Protein AF-A0A662VZL7-F1 (afdb_monomer_lite)

pLDDT: mean 80.08, std 15.08, range [38.06, 95.75]

Foldseek 3Di:
DDPPPPPFDWDADPVNQWIWTDDPQKIKIFGPVQVVCVVVVVDVDTDIDIDGNDPPVVPPFPVQWDWAADPVVRDTFIWGDPDPFWTAGPPPRDIDGPVRRVVRVVCVVVVD

Sequence (112 aa):
MSEGRRYVYMRKTQSGNGVRIRDGEIVYIASIRSLEAFLQGEREFVAFAKMPYRQIPEEERDRDLVYTWCEKCQGLRFFRKISEDKWRCEMCGTERTATELIEKVRTILEGD

Radius of gyration: 17.92 Å; chains: 1; bounding box: 32×52×37 Å

Structure (mmCIF, N/CA/C/O backbone):
data_AF-A0A662VZL7-F1
#
_entry.id   AF-A0A662VZL7-F1
#
loop_
_atom_site.group_PDB
_atom_site.id
_atom_site.type_symbol
_atom_site.label_atom_id
_atom_site.label_alt_id
_atom_site.label_comp_id
_atom_site.label_asym_id
_atom_site.label_entity_id
_atom_site.label_seq_id
_atom_site.pdbx_PDB_ins_code
_atom_site.Cartn_x
_atom_site.Cartn_y
_atom_site.Cartn_z
_atom_site.occupancy
_atom_site.B_iso_or_equiv
_atom_site.auth_seq_id
_atom_site.auth_comp_id
_atom_site.auth_asym_id
_atom_site.auth_atom_id
_atom_site.pdbx_PDB_model_num
ATOM 1 N N . MET A 1 1 ? 22.435 -33.806 2.040 1.00 38.06 1 MET A N 1
ATOM 2 C CA . MET A 1 1 ? 20.963 -33.698 2.130 1.00 38.06 1 MET A CA 1
ATOM 3 C C . MET A 1 1 ? 20.523 -32.785 1.003 1.00 38.06 1 MET A C 1
ATOM 5 O O . MET A 1 1 ? 21.031 -31.678 0.926 1.00 38.06 1 MET A O 1
ATOM 9 N N . SER A 1 2 ? 19.722 -33.280 0.065 1.00 41.94 2 SER A N 1
ATOM 10 C CA . SER A 1 2 ? 19.326 -32.544 -1.140 1.00 41.94 2 SER A CA 1
ATOM 11 C C . SER A 1 2 ? 18.424 -31.362 -0.782 1.00 41.94 2 SER A C 1
ATOM 13 O O . SER A 1 2 ? 17.327 -31.573 -0.264 1.00 41.94 2 SER A O 1
ATOM 15 N N . GLU A 1 3 ? 18.877 -30.141 -1.071 1.00 47.31 3 GLU A N 1
ATOM 16 C CA . GLU A 1 3 ? 18.054 -28.931 -1.070 1.00 47.31 3 GLU A CA 1
ATOM 17 C C . GLU A 1 3 ? 16.922 -29.119 -2.085 1.00 47.31 3 GLU A C 1
ATOM 19 O O . GLU A 1 3 ? 17.094 -28.949 -3.294 1.00 47.31 3 GLU A O 1
ATOM 24 N N . GLY A 1 4 ? 15.760 -29.565 -1.608 1.00 47.59 4 GLY A N 1
ATOM 25 C CA . GLY A 1 4 ? 14.575 -29.673 -2.441 1.00 47.59 4 GLY A CA 1
ATOM 26 C C . GLY A 1 4 ? 14.255 -28.286 -2.978 1.00 47.59 4 GLY A C 1
ATOM 27 O O . GLY A 1 4 ? 13.876 -27.411 -2.201 1.00 47.59 4 GLY A O 1
ATOM 28 N N . ARG A 1 5 ? 14.429 -28.073 -4.289 1.00 45.78 5 ARG A N 1
ATOM 29 C CA . ARG A 1 5 ? 13.989 -26.851 -4.971 1.00 45.78 5 ARG A CA 1
ATOM 30 C C . ARG A 1 5 ? 12.518 -26.630 -4.623 1.00 45.78 5 ARG A C 1
ATOM 32 O O . ARG A 1 5 ? 11.637 -27.307 -5.152 1.00 45.78 5 ARG A O 1
ATOM 39 N N . ARG A 1 6 ? 12.255 -25.711 -3.693 1.00 57.12 6 ARG A N 1
ATOM 40 C CA . ARG A 1 6 ? 10.907 -25.268 -3.345 1.00 57.12 6 ARG A CA 1
ATOM 41 C C . ARG A 1 6 ? 10.439 -24.413 -4.511 1.00 57.12 6 ARG A C 1
ATOM 43 O O . ARG A 1 6 ? 10.747 -23.230 -4.595 1.00 57.12 6 ARG A O 1
ATOM 50 N N . TYR A 1 7 ? 9.762 -25.042 -5.462 1.00 59.28 7 TYR A N 1
ATOM 51 C CA . TYR A 1 7 ? 9.090 -24.312 -6.525 1.00 59.28 7 TYR A CA 1
ATOM 52 C C . TYR A 1 7 ? 8.057 -23.381 -5.883 1.00 59.28 7 TYR A C 1
ATOM 54 O O . TYR A 1 7 ? 7.153 -23.828 -5.175 1.00 59.28 7 TYR A O 1
ATOM 62 N N . VAL A 1 8 ? 8.217 -22.077 -6.101 1.00 62.31 8 VAL A N 1
ATOM 63 C C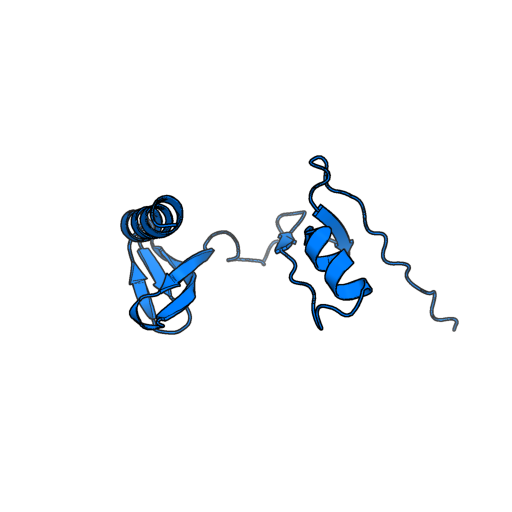A . VAL A 1 8 ? 7.250 -21.068 -5.667 1.00 62.31 8 VAL A CA 1
ATOM 64 C C . VAL A 1 8 ? 6.158 -21.000 -6.727 1.00 62.31 8 VAL A C 1
ATOM 66 O O . VAL A 1 8 ? 6.356 -20.472 -7.819 1.00 62.31 8 VAL A O 1
ATOM 69 N N . TYR A 1 9 ? 5.000 -21.582 -6.426 1.00 73.12 9 TYR A N 1
ATOM 70 C CA . TYR A 1 9 ? 3.876 -21.611 -7.358 1.00 73.12 9 TYR A CA 1
ATOM 71 C C . TYR A 1 9 ? 3.090 -20.295 -7.300 1.00 73.12 9 TYR A C 1
ATOM 73 O O . TYR A 1 9 ? 2.433 -19.990 -6.303 1.00 73.12 9 TYR A O 1
ATOM 81 N N . MET A 1 10 ? 3.118 -19.537 -8.398 1.00 86.50 10 MET A N 1
ATOM 82 C CA . MET A 1 10 ? 2.281 -18.350 -8.595 1.00 86.50 10 MET A CA 1
ATOM 83 C C . MET A 1 10 ? 0.927 -18.747 -9.202 1.00 86.50 10 MET A C 1
ATOM 85 O O . MET A 1 10 ? 0.846 -19.655 -10.030 1.00 86.50 10 MET A O 1
ATOM 89 N N . ARG A 1 11 ? -0.154 -18.055 -8.833 1.00 87.19 11 ARG A N 1
ATOM 90 C CA . ARG A 1 11 ? -1.486 -18.225 -9.442 1.00 87.19 11 ARG A CA 1
ATOM 91 C C . ARG A 1 11 ? -2.066 -16.881 -9.849 1.00 87.19 11 ARG A C 1
ATOM 93 O O . ARG A 1 11 ? -1.966 -15.938 -9.074 1.00 87.19 11 ARG A O 1
ATOM 100 N N . LYS A 1 12 ? -2.735 -16.788 -11.000 1.00 89.56 12 LYS A N 1
ATOM 101 C CA . LYS A 1 12 ? -3.466 -15.565 -11.378 1.00 89.56 12 LYS A CA 1
ATOM 102 C C . LYS A 1 12 ? -4.562 -15.239 -10.352 1.00 89.56 12 LYS A C 1
ATOM 104 O O . LYS A 1 12 ? -5.158 -16.139 -9.752 1.00 89.56 12 LYS A O 1
ATOM 109 N N . THR A 1 13 ? -4.808 -13.952 -10.130 1.00 85.88 13 THR A N 1
ATOM 110 C CA . THR A 1 13 ? -5.977 -13.474 -9.381 1.00 85.88 13 THR A CA 1
ATOM 111 C C . THR A 1 13 ? -7.257 -13.793 -10.154 1.00 85.88 13 THR A C 1
ATOM 113 O O . THR A 1 13 ? -7.217 -14.021 -11.361 1.00 85.88 13 THR A O 1
ATOM 116 N N . GLN A 1 14 ? -8.410 -13.783 -9.477 1.00 83.44 14 GLN A N 1
ATOM 117 C CA . GLN A 1 14 ? -9.705 -14.001 -10.142 1.00 83.44 14 GLN A CA 1
ATOM 118 C C . GLN A 1 14 ? -9.986 -12.957 -11.231 1.00 83.44 14 GLN A C 1
ATOM 120 O O . GLN A 1 14 ? -10.515 -13.301 -12.278 1.00 83.44 14 GLN A O 1
ATOM 125 N N . SER A 1 15 ? -9.572 -11.706 -11.011 1.00 83.69 15 SER A N 1
ATOM 126 C CA . SER A 1 15 ? -9.670 -10.634 -12.007 1.00 83.69 15 SER A CA 1
ATOM 127 C C . SER A 1 15 ? -8.710 -10.794 -13.189 1.00 83.69 15 SER A C 1
ATOM 129 O O . SER A 1 15 ? -8.815 -10.048 -14.153 1.00 83.69 15 SER A O 1
ATOM 131 N N . GLY A 1 16 ? -7.728 -11.697 -13.104 1.00 86.50 16 GLY A N 1
ATOM 132 C CA . GLY A 1 16 ? -6.697 -11.871 -14.123 1.00 86.50 16 GLY A CA 1
ATOM 133 C C . GLY A 1 16 ? 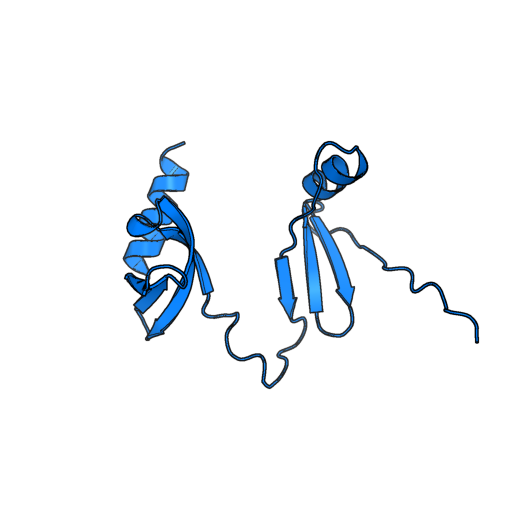-5.661 -10.746 -14.198 1.00 86.50 16 GLY A C 1
ATOM 134 O O . GLY A 1 16 ? -4.722 -10.876 -14.968 1.00 86.50 16 GLY A O 1
ATOM 135 N N . ASN A 1 17 ? -5.780 -9.683 -13.396 1.00 83.38 17 ASN A N 1
ATOM 136 C CA . ASN A 1 17 ? -4.896 -8.508 -13.460 1.00 83.38 17 ASN A CA 1
ATOM 137 C C . ASN A 1 17 ? -3.627 -8.626 -12.594 1.00 83.38 17 ASN A C 1
ATOM 139 O O . ASN A 1 17 ? -2.753 -7.760 -12.635 1.00 83.38 17 ASN A O 1
ATOM 143 N N . GLY A 1 18 ? -3.509 -9.690 -11.801 1.00 88.12 18 GLY A N 1
ATOM 144 C CA . GLY A 1 18 ? -2.360 -9.930 -10.937 1.00 88.12 18 GLY A CA 1
ATOM 145 C C . GLY A 1 18 ? -2.045 -11.411 -10.795 1.00 88.12 18 GLY A C 1
ATOM 146 O O . GLY A 1 18 ? -2.818 -12.278 -11.207 1.00 88.12 18 GLY A O 1
ATOM 147 N N . VAL A 1 19 ? -0.919 -11.706 -10.160 1.00 90.12 19 VAL A N 1
ATOM 148 C CA . VAL A 1 19 ? -0.615 -13.037 -9.634 1.00 90.12 19 VAL A CA 1
ATOM 149 C C . VAL A 1 19 ? -0.447 -12.968 -8.133 1.00 90.12 19 VAL A C 1
ATOM 151 O O . VAL A 1 19 ? -0.012 -11.956 -7.589 1.00 90.12 19 VAL A O 1
ATOM 154 N N . ARG A 1 20 ? -0.773 -14.072 -7.473 1.00 89.12 20 ARG A N 1
ATOM 155 C CA . ARG A 1 20 ? -0.545 -14.275 -6.057 1.00 89.12 20 ARG A CA 1
ATOM 156 C C . ARG A 1 20 ? 0.358 -15.467 -5.799 1.00 89.12 20 ARG A C 1
ATOM 158 O O . ARG A 1 20 ? 0.224 -16.504 -6.451 1.00 89.12 20 ARG A O 1
ATOM 165 N N . ILE A 1 21 ? 1.219 -15.319 -4.807 1.00 88.06 21 ILE A N 1
ATOM 166 C CA . ILE A 1 21 ? 1.999 -16.395 -4.202 1.00 88.06 21 ILE A CA 1
ATOM 167 C C . ILE A 1 21 ? 1.517 -16.541 -2.767 1.00 88.06 21 ILE A C 1
ATOM 169 O O . ILE A 1 21 ? 1.253 -15.542 -2.101 1.00 88.06 21 ILE A O 1
ATOM 173 N N . ARG A 1 22 ? 1.402 -17.781 -2.294 1.00 83.25 22 ARG A N 1
ATOM 174 C CA . ARG A 1 22 ? 1.213 -18.056 -0.873 1.00 83.25 22 ARG A CA 1
ATOM 175 C C . ARG A 1 22 ? 2.485 -18.674 -0.323 1.00 83.25 22 ARG A C 1
ATOM 177 O O . ARG A 1 22 ? 2.933 -19.684 -0.861 1.00 83.25 22 ARG A O 1
ATOM 184 N N . ASP A 1 23 ? 2.991 -18.100 0.757 1.00 79.00 23 ASP A N 1
ATOM 185 C CA . ASP A 1 23 ? 4.040 -18.705 1.565 1.00 79.00 23 ASP A CA 1
ATOM 186 C C . ASP A 1 23 ? 3.587 -18.740 3.026 1.00 79.00 23 ASP A C 1
ATOM 188 O O . ASP A 1 23 ? 3.367 -17.703 3.653 1.00 79.00 23 ASP A O 1
ATOM 192 N N . GLY A 1 24 ? 3.325 -19.948 3.528 1.00 82.00 24 GLY A N 1
ATOM 193 C CA . GLY A 1 24 ? 2.692 -20.150 4.831 1.00 82.00 24 GLY A CA 1
ATOM 194 C C . GLY A 1 24 ? 1.363 -19.395 4.965 1.00 82.00 24 GLY A C 1
ATOM 195 O O . GLY A 1 24 ? 0.400 -19.661 4.235 1.00 82.00 24 GLY A O 1
ATOM 196 N N . GLU A 1 25 ? 1.320 -18.457 5.913 1.00 81.00 25 GLU A N 1
ATOM 197 C CA . GLU A 1 25 ? 0.146 -17.640 6.245 1.00 81.00 25 GLU A CA 1
ATOM 198 C C . GLU A 1 25 ? 0.109 -16.287 5.522 1.00 81.00 25 GLU A C 1
ATOM 200 O O . GLU A 1 25 ? -0.782 -15.490 5.792 1.00 81.00 25 GLU A O 1
ATOM 205 N N . ILE A 1 26 ? 1.014 -16.023 4.574 1.00 78.19 26 ILE A N 1
ATOM 206 C CA . ILE A 1 26 ? 1.109 -14.735 3.876 1.00 78.19 26 ILE A CA 1
ATOM 207 C C . ILE A 1 26 ? 0.813 -14.918 2.383 1.00 78.19 26 ILE A C 1
ATOM 209 O O . ILE A 1 26 ? 1.294 -15.844 1.726 1.00 78.19 26 ILE A O 1
ATOM 213 N N . VAL A 1 27 ? -0.004 -14.021 1.835 1.00 83.50 27 VAL A N 1
ATOM 214 C CA . VAL A 1 27 ? -0.275 -13.885 0.403 1.00 83.50 27 VAL A CA 1
ATOM 215 C C . VAL A 1 27 ? 0.447 -12.652 -0.119 1.00 83.50 27 VAL A C 1
ATOM 217 O O . VAL A 1 27 ? 0.220 -11.544 0.351 1.00 83.50 27 VAL A O 1
ATOM 220 N N . TYR A 1 28 ? 1.268 -12.834 -1.143 1.00 84.56 28 TYR A N 1
ATOM 221 C CA . TYR A 1 28 ? 1.886 -11.745 -1.893 1.00 84.56 28 TYR A CA 1
ATOM 222 C C . TYR A 1 28 ? 1.149 -11.582 -3.214 1.00 84.56 28 TYR A C 1
ATOM 224 O O . TYR A 1 28 ? 0.884 -12.588 -3.870 1.00 84.56 28 TYR A O 1
ATOM 232 N N . ILE A 1 29 ? 0.826 -10.354 -3.621 1.00 88.06 29 ILE A N 1
ATOM 233 C CA . ILE A 1 29 ? 0.139 -10.053 -4.883 1.00 88.06 29 ILE A CA 1
ATOM 234 C C . ILE A 1 29 ? 0.961 -9.050 -5.692 1.00 88.06 29 ILE A C 1
ATOM 236 O O . ILE A 1 29 ? 1.262 -7.972 -5.195 1.00 88.06 29 ILE A O 1
ATOM 240 N N . ALA A 1 30 ? 1.270 -9.368 -6.947 1.00 88.50 30 ALA A N 1
ATOM 241 C CA . ALA A 1 30 ? 1.881 -8.437 -7.899 1.00 88.50 30 ALA A CA 1
ATOM 242 C C . ALA A 1 30 ? 1.036 -8.292 -9.165 1.00 88.50 30 ALA A C 1
ATOM 244 O O . ALA A 1 30 ? 0.331 -9.217 -9.573 1.00 88.50 30 ALA A O 1
ATOM 245 N N . SER A 1 31 ? 1.143 -7.129 -9.810 1.00 90.00 31 SER A N 1
ATOM 246 C CA . SER A 1 31 ? 0.602 -6.900 -11.152 1.00 90.00 31 SER A CA 1
ATOM 247 C C . SER A 1 31 ? 1.307 -7.800 -12.164 1.00 90.00 31 SER A C 1
ATOM 249 O O . SER A 1 31 ? 2.537 -7.876 -12.168 1.00 90.00 31 SER A O 1
ATOM 251 N N . ILE A 1 32 ? 0.535 -8.430 -13.056 1.00 89.94 32 ILE A N 1
ATOM 252 C CA . ILE A 1 32 ? 1.098 -9.225 -14.159 1.00 89.94 32 ILE A CA 1
ATOM 253 C C . ILE A 1 32 ? 2.022 -8.361 -15.013 1.00 89.94 32 ILE A C 1
ATOM 255 O O . ILE A 1 32 ? 3.151 -8.760 -15.258 1.00 89.94 32 ILE A O 1
ATOM 259 N N . ARG A 1 33 ? 1.598 -7.137 -15.354 1.00 90.19 33 ARG A N 1
ATOM 260 C CA . ARG A 1 33 ? 2.405 -6.223 -16.175 1.00 90.19 33 ARG A CA 1
ATOM 261 C C . ARG A 1 33 ? 3.742 -5.885 -15.526 1.00 90.19 33 ARG A C 1
ATOM 263 O O . ARG A 1 33 ? 4.750 -5.785 -16.208 1.00 90.19 33 ARG A O 1
ATOM 270 N N . SER A 1 34 ? 3.764 -5.712 -14.201 1.00 86.06 34 SER A N 1
ATOM 271 C CA . SER A 1 34 ? 5.023 -5.422 -13.505 1.00 86.06 34 SER A CA 1
ATOM 272 C C . SER A 1 34 ? 5.959 -6.627 -13.495 1.00 86.06 34 SER A C 1
ATOM 274 O O . SER A 1 34 ? 7.170 -6.434 -13.523 1.00 86.06 34 SER A O 1
ATOM 276 N N . LEU A 1 35 ? 5.416 -7.845 -13.428 1.00 90.19 35 LEU A N 1
ATOM 277 C CA . LEU A 1 35 ? 6.201 -9.075 -13.536 1.00 90.19 35 LEU A CA 1
ATOM 278 C C . LEU A 1 35 ? 6.713 -9.298 -14.952 1.00 90.19 35 LEU A C 1
ATOM 280 O O . LEU A 1 35 ? 7.868 -9.662 -15.116 1.00 90.19 35 LEU A O 1
ATOM 284 N N . GLU A 1 36 ? 5.878 -9.064 -15.961 1.00 90.88 36 GLU A N 1
ATOM 285 C CA . GLU A 1 36 ? 6.261 -9.169 -17.369 1.00 90.88 36 GLU A CA 1
ATOM 286 C C . GLU A 1 36 ? 7.402 -8.205 -17.696 1.00 90.88 36 GLU A C 1
ATOM 288 O O . GLU A 1 36 ? 8.443 -8.655 -18.165 1.00 90.88 36 GLU A O 1
ATOM 293 N N . ALA A 1 37 ? 7.263 -6.924 -17.337 1.00 89.88 37 ALA A N 1
ATOM 294 C CA . ALA A 1 37 ? 8.309 -5.920 -17.529 1.00 89.88 37 ALA A CA 1
ATOM 295 C C . ALA A 1 37 ? 9.621 -6.301 -16.817 1.00 89.88 37 ALA A C 1
ATOM 297 O O . ALA A 1 37 ? 10.706 -6.143 -17.369 1.00 89.88 37 ALA A O 1
ATOM 298 N N . PHE A 1 38 ? 9.540 -6.854 -15.601 1.00 92.31 38 PHE A N 1
ATOM 299 C CA . PHE A 1 38 ? 10.719 -7.354 -14.888 1.00 92.31 38 PHE A CA 1
ATOM 300 C C . PHE A 1 38 ? 11.378 -8.538 -15.611 1.00 92.31 38 PHE A C 1
ATOM 302 O O . PHE A 1 38 ? 12.589 -8.548 -15.806 1.00 92.31 38 PHE A O 1
ATOM 309 N N . LEU A 1 39 ? 10.593 -9.522 -16.058 1.00 91.69 39 LEU A N 1
ATOM 310 C CA . LEU A 1 39 ? 11.103 -10.689 -16.788 1.00 91.69 39 LEU A CA 1
ATOM 311 C C . LEU A 1 39 ? 11.696 -10.321 -18.155 1.00 91.69 39 LEU A C 1
ATOM 313 O O . LEU A 1 39 ? 12.583 -11.016 -18.642 1.00 91.69 39 LEU A O 1
ATOM 317 N N . GLN A 1 40 ? 11.220 -9.234 -18.758 1.00 95.75 40 GLN A N 1
ATOM 318 C CA . GLN A 1 40 ? 11.749 -8.660 -19.996 1.00 95.75 40 GLN A CA 1
ATOM 319 C C . GLN A 1 40 ? 12.983 -7.771 -19.764 1.00 95.75 40 GLN A C 1
ATOM 321 O O . GLN A 1 40 ? 13.598 -7.327 -20.730 1.00 95.75 40 GLN A O 1
ATOM 326 N N . GLY A 1 41 ? 13.374 -7.530 -18.507 1.00 93.50 41 GLY A N 1
ATOM 327 C CA . GLY A 1 41 ? 14.525 -6.697 -18.149 1.00 93.50 41 GLY A CA 1
ATOM 328 C C . GLY A 1 41 ? 14.255 -5.190 -18.186 1.00 93.50 41 GLY A C 1
ATOM 329 O O . GLY A 1 41 ? 15.180 -4.402 -18.026 1.00 93.50 41 GLY A O 1
ATOM 330 N N . GLU A 1 42 ? 13.003 -4.767 -18.365 1.00 94.81 42 GLU A N 1
ATOM 331 C CA . GLU A 1 42 ? 12.602 -3.352 -18.376 1.00 94.81 42 GLU A CA 1
ATOM 332 C C . GLU A 1 42 ? 12.543 -2.747 -16.965 1.00 94.81 42 GLU A C 1
ATOM 334 O O . GLU A 1 42 ? 12.491 -1.528 -16.793 1.00 94.81 42 GLU A O 1
ATOM 339 N N . ARG A 1 43 ? 12.512 -3.601 -15.936 1.00 89.06 43 ARG A N 1
ATOM 340 C CA . ARG A 1 43 ? 12.555 -3.209 -14.526 1.00 89.06 43 ARG A CA 1
ATOM 341 C C . ARG A 1 43 ? 13.524 -4.093 -13.766 1.00 89.06 43 ARG A C 1
ATOM 343 O O . ARG A 1 43 ? 13.552 -5.299 -13.967 1.00 89.06 43 ARG A O 1
ATOM 350 N N . GLU A 1 44 ? 14.230 -3.495 -12.816 1.00 91.62 44 GLU A N 1
ATOM 351 C CA . GLU A 1 44 ? 15.142 -4.210 -11.914 1.00 91.62 44 GLU A CA 1
ATOM 352 C C . GLU A 1 44 ? 14.431 -4.830 -10.701 1.00 91.62 44 GLU A C 1
ATOM 354 O O . GLU A 1 44 ? 15.027 -5.605 -9.958 1.00 91.62 44 GLU A O 1
ATOM 359 N N . PHE A 1 45 ? 13.159 -4.494 -10.469 1.00 84.38 45 PHE A N 1
ATOM 360 C CA . PHE A 1 45 ? 12.397 -4.982 -9.321 1.00 84.38 45 PHE A CA 1
ATOM 361 C C . PHE A 1 45 ? 10.894 -5.089 -9.605 1.00 84.38 45 PHE A C 1
ATOM 363 O O . PHE A 1 45 ? 10.345 -4.438 -10.498 1.00 84.38 45 PHE A O 1
ATOM 370 N N . VAL A 1 46 ? 10.210 -5.895 -8.788 1.00 86.19 46 VAL A N 1
ATOM 371 C CA . VAL A 1 46 ? 8.749 -6.057 -8.779 1.00 86.19 46 VAL A CA 1
ATOM 372 C C . VAL A 1 46 ? 8.209 -5.604 -7.425 1.00 86.19 46 VAL A C 1
ATOM 374 O O . VAL A 1 46 ? 8.719 -6.008 -6.383 1.00 86.19 46 VAL A O 1
ATOM 377 N N . ALA A 1 47 ? 7.162 -4.778 -7.434 1.00 80.19 47 ALA A N 1
ATOM 378 C CA . ALA A 1 47 ? 6.436 -4.409 -6.222 1.00 80.19 47 ALA A CA 1
ATOM 379 C C . ALA A 1 47 ? 5.315 -5.419 -5.931 1.00 80.19 47 ALA A C 1
ATOM 381 O O . ALA A 1 47 ? 4.588 -5.830 -6.840 1.00 80.19 47 ALA A O 1
ATOM 382 N N . PHE A 1 48 ? 5.143 -5.776 -4.657 1.00 84.81 48 PHE A N 1
ATOM 383 C CA . PHE A 1 48 ? 4.109 -6.703 -4.200 1.00 84.81 48 PHE A CA 1
ATOM 384 C C . PHE A 1 48 ? 3.286 -6.078 -3.071 1.00 84.81 48 PHE A C 1
ATOM 386 O O . PHE A 1 48 ? 3.834 -5.421 -2.189 1.00 84.81 48 PHE A O 1
ATOM 393 N N . ALA A 1 49 ? 1.984 -6.348 -3.051 1.00 79.44 49 ALA A N 1
ATOM 394 C CA . ALA A 1 49 ? 1.157 -6.189 -1.863 1.00 79.44 49 ALA A CA 1
ATOM 395 C C . ALA A 1 49 ? 1.287 -7.445 -0.990 1.00 79.44 49 ALA A C 1
ATOM 397 O O . ALA A 1 49 ? 1.032 -8.554 -1.465 1.00 79.44 49 ALA A O 1
ATOM 398 N N . LYS A 1 50 ? 1.677 -7.275 0.275 1.00 81.94 50 LYS A N 1
ATOM 399 C CA . LYS A 1 50 ? 1.719 -8.335 1.292 1.00 81.94 50 LYS A CA 1
ATOM 400 C C . LYS A 1 50 ? 0.386 -8.341 2.042 1.00 81.94 50 LYS A C 1
ATOM 402 O O . LYS A 1 50 ? -0.051 -7.300 2.517 1.00 81.94 50 LYS A O 1
ATOM 407 N N . MET A 1 51 ? -0.261 -9.498 2.136 1.00 73.19 5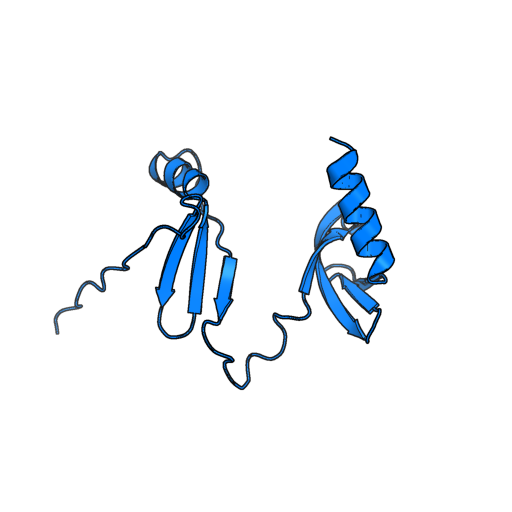1 MET A N 1
ATOM 408 C CA . MET A 1 51 ? -1.544 -9.671 2.817 1.00 73.19 51 MET A CA 1
ATOM 409 C C . MET A 1 51 ? -1.501 -10.916 3.710 1.00 73.19 51 MET A C 1
ATOM 411 O O . MET A 1 51 ? -1.317 -12.017 3.187 1.00 73.19 51 MET A O 1
ATOM 415 N N . PRO A 1 52 ? -1.705 -10.803 5.029 1.00 70.56 52 PRO A N 1
ATOM 416 C CA . PRO A 1 52 ? -1.851 -11.977 5.880 1.00 70.56 52 PRO A CA 1
ATOM 417 C C . PRO A 1 52 ? -3.143 -12.731 5.516 1.00 70.56 52 PRO A C 1
ATOM 419 O O . PRO A 1 52 ? -4.226 -12.155 5.408 1.00 70.56 52 PRO A O 1
ATOM 422 N N . TYR A 1 53 ? -3.027 -14.035 5.258 1.00 62.12 53 TYR A N 1
ATOM 423 C CA . TYR A 1 53 ? -4.135 -14.913 4.867 1.00 62.12 53 TYR A CA 1
ATOM 424 C C . TYR A 1 53 ? -5.044 -15.271 6.046 1.00 62.12 53 TYR A C 1
ATOM 426 O O . TYR A 1 53 ? -6.237 -15.514 5.865 1.00 62.12 53 TYR A O 1
ATOM 434 N N . ARG A 1 54 ? -4.470 -15.326 7.248 1.00 60.28 54 ARG A N 1
ATOM 435 C CA . ARG A 1 54 ? -5.165 -15.498 8.525 1.00 60.28 54 ARG A CA 1
ATOM 436 C C . ARG A 1 54 ? -4.821 -14.313 9.415 1.00 60.28 54 ARG A C 1
ATOM 438 O O . ARG A 1 54 ? -3.800 -13.672 9.200 1.00 60.28 54 ARG A O 1
ATOM 445 N N . GLN A 1 55 ? -5.672 -14.014 10.396 1.00 51.09 55 GLN A N 1
ATOM 446 C CA . GLN A 1 55 ? -5.253 -13.137 11.488 1.00 51.09 55 GLN A CA 1
ATOM 447 C C . GLN A 1 55 ? -4.098 -13.842 12.186 1.00 51.09 55 GLN A C 1
ATOM 449 O O . GLN A 1 55 ? -4.338 -14.819 12.887 1.00 51.09 55 GLN A O 1
ATOM 454 N N . ILE A 1 56 ? -2.873 -13.401 11.919 1.00 52.16 56 ILE A N 1
ATOM 455 C CA . ILE A 1 56 ? -1.701 -13.828 12.665 1.00 52.16 56 ILE A CA 1
ATOM 456 C C . ILE A 1 56 ? -1.849 -13.133 14.023 1.00 52.16 56 ILE A C 1
ATOM 458 O O . ILE A 1 56 ? -1.790 -11.898 14.075 1.00 52.16 56 ILE A O 1
ATOM 462 N N . PRO A 1 57 ? -2.155 -13.869 15.107 1.00 43.81 57 PRO A N 1
ATOM 463 C CA . PRO A 1 57 ? -2.176 -13.274 16.434 1.00 43.81 57 PRO A CA 1
ATOM 464 C C . PRO A 1 57 ? -0.768 -12.724 16.681 1.00 43.81 57 PRO A C 1
ATOM 466 O O . PRO A 1 57 ? 0.194 -13.437 16.421 1.00 43.81 57 PRO A O 1
ATOM 469 N N . GLU A 1 58 ? -0.666 -11.466 17.118 1.00 51.50 58 GLU A N 1
ATOM 470 C CA . GLU A 1 58 ? 0.578 -10.680 17.278 1.00 51.50 58 GLU A CA 1
ATOM 471 C C . GLU A 1 58 ? 1.092 -9.908 16.039 1.00 51.50 58 GLU A C 1
ATOM 473 O O . GLU A 1 58 ? 1.957 -9.048 16.201 1.00 51.50 58 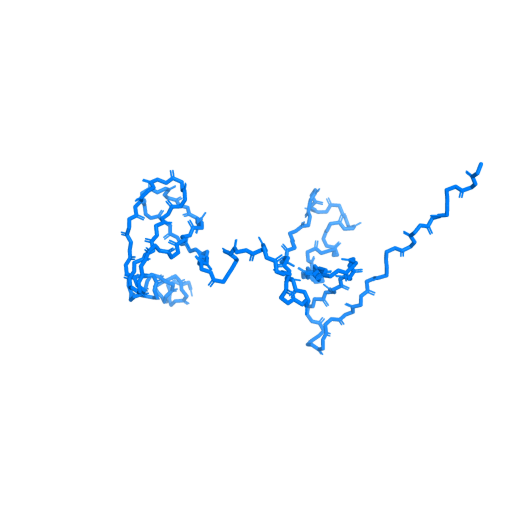GLU A O 1
ATOM 478 N N . GLU A 1 59 ? 0.505 -10.050 14.838 1.00 46.06 59 GLU A N 1
ATOM 479 C CA . GLU A 1 59 ? 0.667 -9.051 13.751 1.00 46.06 59 GLU A CA 1
ATOM 480 C C . GLU A 1 59 ? -0.322 -7.892 13.995 1.00 46.06 59 GLU A C 1
ATOM 482 O O . GLU A 1 59 ? -1.247 -7.611 13.227 1.00 46.06 59 GLU A O 1
ATOM 487 N N . GLU A 1 60 ? -0.176 -7.211 15.133 1.00 48.59 60 GLU A N 1
ATOM 488 C CA . GLU A 1 60 ? -0.811 -5.909 15.286 1.00 48.59 60 GLU A CA 1
ATOM 489 C C . GLU A 1 60 ? -0.212 -4.959 14.231 1.00 48.59 60 GLU A C 1
ATOM 491 O O . GLU A 1 60 ? 1.004 -4.764 14.182 1.00 48.59 60 GLU A O 1
ATOM 496 N N . ARG A 1 61 ? -1.092 -4.281 13.475 1.00 50.69 61 ARG A N 1
ATOM 497 C CA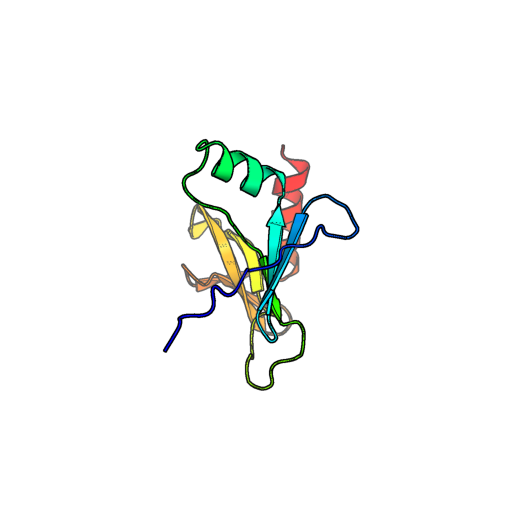 . ARG A 1 61 ? -0.897 -2.956 12.836 1.00 50.69 61 ARG A CA 1
ATOM 498 C C . ARG A 1 61 ? -0.794 -2.834 11.300 1.00 50.69 61 ARG A C 1
ATOM 500 O O . ARG A 1 61 ? -0.405 -1.758 10.849 1.00 50.69 61 ARG A O 1
ATOM 507 N N . ASP A 1 62 ? -1.207 -3.805 10.485 1.00 49.78 62 ASP A N 1
ATOM 508 C CA . ASP A 1 62 ? -1.307 -3.562 9.021 1.00 49.78 62 ASP A CA 1
ATOM 509 C C . ASP A 1 62 ? -2.677 -3.014 8.563 1.00 49.78 62 ASP A C 1
ATOM 511 O O . ASP A 1 62 ? -2.795 -2.486 7.460 1.00 49.78 62 ASP A O 1
ATOM 515 N N . ARG A 1 63 ? -3.726 -3.072 9.402 1.00 54.78 63 ARG A N 1
ATOM 516 C CA . ARG A 1 63 ? -5.059 -2.512 9.060 1.00 54.78 63 ARG A CA 1
ATOM 517 C C . ARG A 1 63 ? -5.183 -1.004 9.272 1.00 54.78 63 ARG A C 1
ATOM 519 O O . ARG A 1 63 ? -6.138 -0.398 8.800 1.00 54.78 63 ARG A O 1
ATOM 526 N N . ASP A 1 64 ? -4.201 -0.414 9.936 1.00 76.62 64 ASP A N 1
ATOM 527 C CA . ASP A 1 64 ? -4.168 0.991 10.324 1.00 76.62 64 ASP A CA 1
ATOM 528 C C . ASP A 1 64 ? -3.148 1.767 9.482 1.00 76.62 64 ASP A C 1
ATOM 530 O O . ASP A 1 64 ? -2.483 2.661 9.991 1.00 76.62 64 ASP A O 1
ATOM 534 N N . LEU A 1 65 ? -2.982 1.419 8.199 1.00 80.31 65 LEU A N 1
ATOM 535 C CA . LEU A 1 65 ? -2.040 2.069 7.282 1.00 80.31 65 LEU A CA 1
ATOM 536 C C . LEU A 1 65 ? -2.732 2.536 5.994 1.00 80.31 65 LEU A C 1
ATOM 538 O O . LEU A 1 65 ? -3.405 1.766 5.315 1.00 80.31 65 LEU A O 1
ATOM 542 N N . VAL A 1 66 ? -2.521 3.802 5.632 1.00 82.38 66 VAL A N 1
ATOM 543 C CA . VAL A 1 66 ? -2.959 4.414 4.369 1.00 82.38 66 VAL A CA 1
ATOM 544 C C . VAL A 1 66 ? -1.731 4.896 3.608 1.00 82.38 66 VAL A C 1
ATOM 546 O O . VAL A 1 66 ? -0.899 5.607 4.162 1.00 82.38 66 VAL A O 1
ATOM 549 N N . TYR A 1 67 ? -1.605 4.536 2.331 1.00 84.75 67 TYR A N 1
ATOM 550 C CA . TYR A 1 67 ? -0.537 5.036 1.464 1.00 84.75 67 TYR A CA 1
ATOM 551 C C . TYR A 1 67 ? -1.066 6.171 0.583 1.00 84.75 67 TYR A C 1
ATOM 553 O O . TYR A 1 67 ? -1.916 5.940 -0.273 1.00 84.75 67 TYR A O 1
ATOM 561 N N . THR A 1 68 ? -0.602 7.401 0.812 1.00 86.81 68 THR A N 1
ATOM 562 C CA . THR A 1 68 ? -1.049 8.588 0.060 1.00 86.81 68 THR A CA 1
ATOM 563 C C . THR A 1 68 ? 0.005 9.702 0.050 1.00 86.81 68 THR A C 1
ATOM 565 O O . THR A 1 68 ? 1.060 9.584 0.674 1.00 86.81 68 THR A O 1
ATOM 568 N N . TRP A 1 69 ? -0.244 10.784 -0.689 1.00 86.56 69 TRP A N 1
ATOM 569 C CA . TRP A 1 69 ? 0.671 11.918 -0.813 1.00 86.56 69 TRP A CA 1
ATOM 570 C C . TRP A 1 69 ? 0.807 12.690 0.500 1.00 86.56 69 TRP A C 1
ATOM 572 O O . TRP A 1 69 ? -0.171 13.163 1.076 1.00 86.56 69 TRP A O 1
ATOM 582 N N . CYS A 1 70 ? 2.044 12.887 0.944 1.00 90.56 70 CYS A N 1
ATOM 583 C CA . CYS A 1 70 ? 2.370 13.779 2.042 1.00 90.56 70 CYS A CA 1
ATOM 584 C C . CYS A 1 70 ? 2.990 15.068 1.497 1.00 90.56 70 CYS A C 1
ATOM 586 O O . CYS A 1 70 ? 4.068 15.046 0.908 1.00 90.56 70 CYS A O 1
ATOM 588 N N . GLU A 1 71 ? 2.347 16.205 1.762 1.00 88.50 71 GLU A N 1
ATOM 589 C CA . GLU A 1 71 ? 2.793 17.525 1.289 1.00 88.50 71 GLU A CA 1
ATOM 590 C C . GLU A 1 71 ? 4.142 17.932 1.880 1.00 88.50 71 GLU A C 1
ATOM 592 O O . GLU A 1 71 ? 5.014 18.405 1.159 1.00 88.50 71 GLU A O 1
ATOM 597 N N . LYS A 1 72 ? 4.355 17.665 3.174 1.00 91.94 72 LYS A N 1
ATOM 598 C CA . LYS A 1 72 ? 5.625 17.956 3.854 1.00 91.94 72 LYS A CA 1
ATOM 599 C C . LYS A 1 72 ? 6.777 17.088 3.336 1.00 91.94 72 LYS A C 1
ATOM 601 O O . LYS A 1 72 ? 7.920 17.524 3.349 1.00 91.94 72 LYS A O 1
ATOM 606 N N . CYS A 1 73 ? 6.482 15.865 2.892 1.00 91.06 73 CYS A N 1
ATOM 607 C CA . CYS A 1 73 ? 7.479 14.968 2.303 1.00 91.06 73 CYS A CA 1
ATOM 608 C C . CYS A 1 73 ? 7.625 15.134 0.787 1.00 91.06 73 CYS A C 1
ATOM 610 O O . CYS A 1 73 ? 8.497 14.481 0.219 1.00 91.06 73 CYS A O 1
ATOM 612 N N . GLN A 1 74 ? 6.733 15.903 0.151 1.00 91.19 74 GLN A N 1
ATOM 613 C CA . GLN A 1 74 ? 6.582 16.012 -1.302 1.00 91.19 74 GLN A CA 1
ATOM 614 C C . GLN A 1 74 ? 6.622 14.642 -2.007 1.00 91.19 74 GLN A C 1
ATOM 616 O O . GLN A 1 74 ? 7.350 14.440 -2.975 1.00 91.19 74 GLN A O 1
ATOM 621 N N . GLY A 1 75 ? 5.876 13.666 -1.476 1.00 87.75 75 GLY A N 1
ATOM 622 C CA . GLY A 1 75 ? 5.906 12.294 -1.980 1.00 87.75 75 GLY A CA 1
ATOM 623 C C . GLY A 1 75 ? 4.863 11.378 -1.347 1.00 87.75 75 GLY A C 1
ATOM 624 O O . GLY A 1 75 ? 4.304 11.688 -0.294 1.00 87.75 75 GLY A O 1
ATOM 625 N N . LEU A 1 76 ? 4.636 10.215 -1.963 1.00 85.88 76 LEU A N 1
ATOM 626 C CA . LEU A 1 76 ? 3.771 9.166 -1.416 1.00 85.88 76 LEU A CA 1
ATOM 627 C C . LEU A 1 76 ? 4.396 8.534 -0.162 1.00 85.88 76 LEU A C 1
ATOM 629 O O . LEU A 1 76 ? 5.562 8.124 -0.171 1.00 85.88 76 LEU A O 1
ATOM 633 N N . ARG A 1 77 ? 3.635 8.467 0.929 1.00 92.00 77 ARG A N 1
ATOM 634 C CA . ARG A 1 77 ? 4.074 7.979 2.242 1.00 92.00 77 ARG A CA 1
ATOM 635 C C . ARG A 1 77 ? 2.989 7.148 2.909 1.00 92.00 77 ARG A C 1
ATOM 637 O O . ARG A 1 77 ? 1.805 7.291 2.614 1.00 92.00 77 ARG A O 1
ATOM 644 N N . PHE A 1 78 ? 3.419 6.306 3.840 1.00 88.69 78 PHE A N 1
ATOM 645 C CA . PHE A 1 78 ? 2.522 5.600 4.740 1.00 88.69 78 PHE A CA 1
ATOM 646 C C . PHE A 1 78 ? 2.079 6.526 5.872 1.00 88.69 78 PHE A C 1
ATOM 648 O O . PHE A 1 78 ? 2.890 7.215 6.494 1.00 88.69 78 PHE A O 1
ATOM 655 N N . PHE A 1 79 ? 0.779 6.532 6.119 1.00 90.00 79 PHE A N 1
ATOM 656 C CA . PHE A 1 79 ? 0.119 7.179 7.233 1.00 90.00 79 PHE A CA 1
ATOM 657 C C . PHE A 1 79 ? -0.458 6.100 8.135 1.00 90.00 79 PHE A C 1
ATOM 659 O O . PHE A 1 79 ? -1.264 5.293 7.682 1.00 90.00 79 PHE A O 1
ATOM 666 N N . ARG A 1 80 ? -0.060 6.096 9.406 1.00 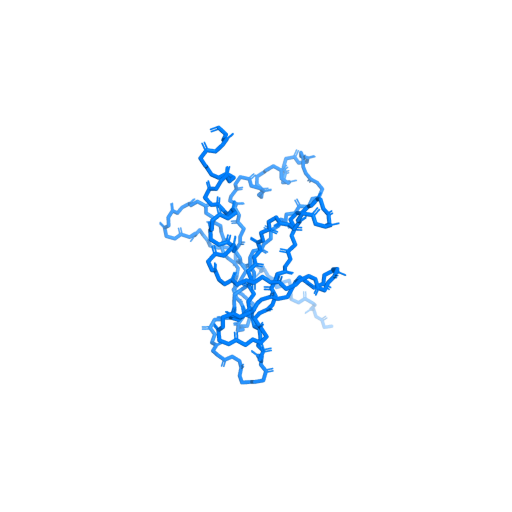90.50 80 ARG A N 1
ATOM 667 C CA . ARG A 1 80 ? -0.522 5.138 10.406 1.00 90.50 80 ARG A CA 1
ATOM 668 C C . ARG A 1 80 ? -1.634 5.726 11.258 1.00 90.50 80 ARG A C 1
ATOM 670 O O . ARG A 1 80 ? -1.473 6.835 11.766 1.00 90.50 80 ARG A O 1
ATOM 677 N N . LYS A 1 81 ? -2.734 5.003 11.450 1.00 89.56 81 LYS A N 1
ATOM 678 C CA . LYS A 1 81 ? -3.803 5.405 12.363 1.00 89.56 81 LYS A CA 1
ATOM 679 C C . LYS A 1 81 ? -3.244 5.475 13.784 1.00 89.56 81 LYS A C 1
ATOM 681 O O . LYS A 1 81 ? -2.603 4.541 14.258 1.00 89.56 81 LYS A O 1
ATOM 686 N N . ILE A 1 82 ? -3.450 6.607 14.442 1.00 90.56 82 ILE A N 1
ATOM 687 C CA . ILE A 1 82 ? -3.005 6.871 15.820 1.00 90.56 82 ILE A CA 1
ATOM 688 C C . ILE A 1 82 ? -4.181 7.154 16.762 1.00 90.56 82 ILE A C 1
ATOM 690 O O . ILE A 1 82 ? -4.025 7.068 17.975 1.00 90.56 82 ILE A O 1
ATOM 694 N N . SER A 1 83 ? -5.357 7.478 16.219 1.00 86.56 83 SER A N 1
ATOM 695 C CA . SER A 1 83 ? -6.630 7.520 16.941 1.00 86.56 83 SER A CA 1
ATOM 696 C C . SER A 1 83 ? -7.791 7.331 15.961 1.00 86.56 83 SER A C 1
ATOM 698 O O . SER A 1 83 ? -7.569 7.169 14.762 1.00 86.56 83 SER A O 1
ATOM 700 N N . GLU A 1 84 ? -9.031 7.336 16.453 1.00 83.12 84 GLU A N 1
ATOM 701 C CA . GLU A 1 84 ? -10.238 7.081 15.656 1.00 83.12 84 GLU A CA 1
ATOM 702 C C . GLU A 1 84 ? -10.301 7.879 14.340 1.00 83.12 84 GLU A C 1
ATOM 704 O O . GLU A 1 84 ? -10.583 7.282 13.300 1.00 83.12 84 GLU A O 1
ATOM 709 N N . ASP A 1 85 ? -9.924 9.162 14.374 1.00 87.38 85 ASP A N 1
ATOM 710 C CA . ASP A 1 85 ? -9.892 10.072 13.218 1.00 87.38 85 ASP A CA 1
ATOM 711 C C . ASP A 1 85 ? -8.531 10.773 13.043 1.00 87.38 85 ASP A C 1
ATOM 713 O O . ASP A 1 85 ? -8.437 11.895 12.555 1.00 87.38 85 ASP A O 1
ATOM 717 N N . LYS A 1 86 ? -7.431 10.144 13.470 1.00 91.88 86 LYS A N 1
ATOM 718 C CA . LYS A 1 86 ? -6.092 10.686 13.204 1.00 91.88 86 LYS A CA 1
ATOM 719 C C . LYS A 1 86 ? -5.152 9.656 12.630 1.00 91.88 86 LYS A C 1
ATOM 721 O O . LYS A 1 86 ? -5.051 8.524 13.102 1.00 91.88 86 LYS A O 1
ATOM 726 N N . TRP A 1 87 ? -4.375 10.131 11.673 1.00 94.00 87 TRP A N 1
ATOM 727 C CA . TRP A 1 87 ? -3.404 9.387 10.903 1.00 94.00 87 TRP A CA 1
ATOM 728 C C . TRP A 1 87 ? -2.091 10.153 10.872 1.00 94.00 87 TRP A C 1
ATOM 730 O O . TRP A 1 87 ? -2.082 11.356 10.638 1.00 94.00 87 TRP A O 1
ATOM 740 N N . ARG A 1 88 ? -0.968 9.476 11.090 1.00 93.75 88 ARG A N 1
ATOM 741 C CA . ARG A 1 88 ? 0.360 10.085 11.171 1.00 93.75 88 ARG A CA 1
ATOM 742 C C . ARG A 1 88 ? 1.264 9.566 10.067 1.00 93.75 88 ARG A C 1
ATOM 744 O O . ARG A 1 88 ? 1.480 8.363 9.974 1.00 93.75 88 ARG A O 1
ATOM 751 N N . CYS A 1 89 ? 1.841 10.468 9.278 1.00 93.81 89 CYS A N 1
ATOM 752 C CA . CYS A 1 89 ? 2.887 10.132 8.316 1.00 93.81 89 CYS A CA 1
ATOM 753 C C . CYS A 1 89 ? 4.088 9.513 9.040 1.00 93.81 89 CYS A C 1
ATOM 755 O O . CYS A 1 89 ? 4.660 10.141 9.934 1.00 93.81 89 CYS A O 1
ATOM 757 N N . GLU A 1 90 ? 4.506 8.321 8.624 1.00 92.00 90 GLU A N 1
ATOM 758 C CA . GLU A 1 90 ? 5.618 7.604 9.257 1.00 92.00 90 GLU A CA 1
ATOM 759 C C . GLU A 1 90 ? 6.981 8.275 9.032 1.00 92.00 90 GLU A C 1
ATOM 761 O O . GLU A 1 90 ? 7.908 8.039 9.798 1.00 92.00 90 GLU A O 1
ATOM 766 N N . MET A 1 91 ? 7.106 9.137 8.016 1.00 91.88 91 MET A N 1
ATOM 767 C CA . MET A 1 91 ? 8.370 9.811 7.698 1.00 91.88 91 MET A CA 1
ATOM 768 C C . MET A 1 91 ? 8.529 11.133 8.458 1.00 91.88 91 MET A C 1
ATOM 770 O O . MET A 1 91 ? 9.516 11.344 9.153 1.00 91.88 91 MET A O 1
ATOM 774 N N . CYS A 1 92 ? 7.559 12.044 8.333 1.00 94.75 92 CYS A N 1
ATOM 775 C CA . CYS A 1 92 ? 7.694 13.415 8.844 1.00 94.75 92 CYS A CA 1
ATOM 776 C C . CYS A 1 92 ? 6.842 13.720 10.083 1.00 94.75 92 CYS A C 1
ATOM 778 O O . CYS A 1 92 ? 6.829 14.870 10.535 1.00 94.75 92 CYS A O 1
ATOM 780 N N . GLY A 1 93 ? 6.079 12.735 10.570 1.00 93.88 93 GLY A N 1
ATOM 781 C CA . GLY A 1 93 ? 5.220 12.853 11.748 1.00 93.88 93 GLY A CA 1
ATOM 782 C C . GLY A 1 93 ? 3.977 13.727 11.568 1.00 93.88 93 GLY A C 1
ATOM 783 O O . GLY A 1 93 ? 3.267 13.960 12.539 1.00 93.88 93 GLY A O 1
ATOM 784 N N . THR A 1 94 ? 3.697 14.224 10.358 1.00 95.12 94 THR A N 1
ATOM 785 C CA . THR A 1 94 ? 2.509 15.052 10.100 1.00 95.12 94 THR A CA 1
ATOM 786 C C . THR A 1 94 ? 1.239 14.257 10.369 1.00 95.12 94 THR A C 1
ATOM 788 O O . THR A 1 94 ? 1.089 13.150 9.853 1.00 95.12 94 THR A O 1
ATOM 791 N N . GLU A 1 95 ? 0.328 14.848 11.139 1.00 95.50 95 GLU A N 1
ATOM 792 C CA . GLU A 1 95 ? -0.986 14.279 11.422 1.00 95.50 95 GLU A CA 1
ATOM 793 C C . GLU A 1 95 ? -2.036 14.807 10.438 1.00 95.50 95 GLU A C 1
ATOM 795 O O . GLU A 1 95 ? -1.989 15.971 10.025 1.00 95.50 95 GLU A O 1
ATOM 800 N N . ARG A 1 96 ? -2.961 13.929 10.057 1.00 91.19 96 ARG A N 1
ATOM 801 C CA . ARG A 1 96 ? -4.105 14.200 9.189 1.00 91.19 96 ARG A CA 1
ATOM 802 C C . ARG A 1 96 ? -5.337 13.449 9.678 1.00 91.19 96 ARG A C 1
ATOM 804 O O . ARG A 1 96 ? -5.203 12.391 10.294 1.00 91.19 96 ARG A O 1
ATOM 811 N N . THR A 1 97 ? -6.518 13.972 9.390 1.00 92.81 97 THR A N 1
ATOM 812 C CA . THR A 1 97 ? -7.782 13.257 9.608 1.00 92.81 97 THR A CA 1
ATOM 813 C C . THR A 1 97 ? -8.072 12.285 8.472 1.00 92.81 97 THR A C 1
ATOM 815 O O . THR A 1 97 ? -7.438 12.340 7.413 1.00 92.81 97 THR A O 1
ATOM 818 N N . ALA A 1 98 ? -9.030 11.374 8.664 1.00 86.50 98 ALA A N 1
ATOM 819 C CA . ALA A 1 98 ? -9.450 10.490 7.578 1.00 86.50 98 ALA A CA 1
ATOM 820 C C . ALA A 1 98 ? -10.004 11.298 6.390 1.00 86.50 98 ALA A C 1
ATOM 822 O O . ALA A 1 98 ? -9.680 11.003 5.239 1.00 86.50 98 ALA A O 1
ATOM 823 N N . THR A 1 99 ? -10.774 12.352 6.674 1.00 88.94 99 THR A N 1
ATOM 824 C CA . THR A 1 99 ? -11.346 13.258 5.667 1.00 88.94 99 THR A CA 1
ATOM 825 C C . THR A 1 99 ? -10.263 13.941 4.839 1.00 88.94 99 THR A C 1
ATOM 827 O O . THR A 1 99 ? -10.318 13.877 3.614 1.00 88.94 99 THR A O 1
ATOM 830 N N . GLU A 1 100 ? -9.234 14.505 5.477 1.00 88.56 100 GLU A N 1
ATOM 831 C CA . GLU A 1 100 ? -8.131 15.175 4.772 1.00 88.56 100 GLU A CA 1
ATOM 832 C C . GLU A 1 100 ? -7.367 14.214 3.849 1.00 88.56 100 GLU A C 1
ATOM 834 O O . GLU A 1 100 ? -6.981 14.577 2.736 1.00 88.56 100 GLU A O 1
ATOM 839 N N . LEU A 1 101 ? -7.155 12.966 4.285 1.00 86.19 101 LEU A N 1
ATOM 840 C CA . LEU A 1 101 ? -6.516 11.951 3.445 1.00 86.19 101 LEU A CA 1
ATOM 841 C C . LEU A 1 101 ? -7.403 11.563 2.251 1.00 86.19 101 LEU A C 1
ATOM 843 O O . LEU A 1 101 ? -6.887 11.420 1.142 1.00 86.19 101 LEU A O 1
ATOM 847 N N . ILE A 1 102 ? -8.717 11.415 2.453 1.00 85.00 102 ILE A N 1
ATOM 848 C CA . ILE A 1 102 ? -9.684 11.085 1.391 1.00 85.00 102 ILE A CA 1
ATOM 849 C C . ILE A 1 102 ? -9.769 12.210 0.360 1.00 85.00 102 ILE A C 1
ATOM 851 O O . ILE A 1 102 ? -9.694 11.944 -0.839 1.00 85.00 102 ILE A O 1
ATOM 855 N N . GLU A 1 103 ? -9.905 13.457 0.809 1.00 85.56 103 GLU A N 1
ATOM 856 C CA . GLU A 1 103 ? -9.927 14.628 -0.068 1.00 85.56 103 GLU A CA 1
ATOM 857 C C . GLU A 1 103 ? -8.646 14.708 -0.889 1.00 85.56 103 GLU A C 1
ATOM 859 O O . GLU A 1 103 ? -8.706 14.881 -2.106 1.00 85.56 103 GLU A O 1
ATOM 864 N N . LYS A 1 104 ? -7.484 14.468 -0.267 1.00 82.81 104 LYS A N 1
ATOM 865 C CA . LYS A 1 104 ? -6.222 14.477 -1.004 1.00 82.81 104 LYS A CA 1
ATOM 866 C C . LYS A 1 104 ? -6.174 13.397 -2.080 1.00 82.81 104 LYS A C 1
ATOM 868 O O . LYS A 1 104 ? -5.766 13.681 -3.204 1.00 82.81 104 LYS A O 1
ATOM 873 N N . VAL A 1 105 ? -6.625 12.183 -1.773 1.00 81.69 105 VAL A N 1
ATOM 874 C CA . VAL A 1 105 ? -6.708 11.104 -2.768 1.00 81.69 105 VAL A CA 1
ATOM 875 C C . VAL A 1 105 ? -7.641 11.493 -3.918 1.00 81.69 105 VAL A C 1
ATOM 877 O O . VAL A 1 105 ? -7.268 11.298 -5.071 1.00 81.69 105 VAL A O 1
ATOM 880 N N . ARG A 1 106 ? -8.802 12.101 -3.640 1.00 81.38 106 ARG A N 1
ATOM 881 C CA . ARG A 1 106 ? -9.718 12.587 -4.689 1.00 81.38 106 ARG A CA 1
ATOM 882 C C . ARG A 1 106 ? -9.064 13.630 -5.585 1.00 81.38 106 ARG A C 1
ATOM 884 O O . ARG A 1 106 ? -9.106 13.468 -6.793 1.00 81.38 106 ARG A O 1
ATOM 891 N N . THR A 1 107 ? -8.374 14.620 -5.015 1.00 80.38 107 THR A N 1
ATOM 892 C CA . THR A 1 107 ? -7.686 15.649 -5.820 1.00 80.38 107 THR A CA 1
ATOM 893 C C . THR A 1 107 ? -6.617 15.076 -6.749 1.00 80.38 107 THR A C 1
ATOM 895 O O . THR A 1 107 ? -6.403 15.613 -7.826 1.00 80.38 107 THR A O 1
ATOM 898 N N . ILE A 1 108 ? -5.958 13.982 -6.352 1.00 78.44 108 ILE A N 1
ATOM 899 C CA . ILE A 1 108 ? -4.973 13.292 -7.197 1.00 78.44 108 ILE A CA 1
ATOM 900 C C . ILE A 1 108 ? -5.671 12.501 -8.311 1.00 78.44 108 ILE A C 1
ATOM 902 O O . ILE A 1 108 ? -5.167 12.458 -9.422 1.00 78.44 108 ILE A O 1
ATOM 906 N N . LEU A 1 109 ? -6.821 11.881 -8.029 1.00 72.94 109 LEU A N 1
ATOM 907 C CA . LEU A 1 109 ? -7.568 11.075 -9.004 1.00 72.94 109 LEU A CA 1
ATOM 908 C C . LEU A 1 109 ? -8.380 11.911 -10.003 1.00 72.94 109 LEU A C 1
ATOM 910 O O . LEU A 1 109 ? -8.619 11.454 -11.114 1.00 72.94 109 LEU A O 1
ATOM 914 N N . GLU A 1 110 ? -8.845 13.091 -9.597 1.00 75.75 110 GLU A N 1
ATOM 915 C CA . GLU A 1 110 ? -9.633 14.016 -10.425 1.00 75.75 110 GLU A CA 1
ATOM 916 C C . GLU A 1 110 ? -8.750 15.028 -11.178 1.00 75.75 110 GLU A C 1
ATOM 918 O O . GLU A 1 110 ? -9.246 15.749 -12.041 1.00 75.75 110 GLU A O 1
ATOM 923 N N . GLY A 1 111 ? -7.463 15.109 -10.823 1.00 57.28 111 GLY A N 1
ATOM 924 C CA . GLY A 1 111 ? -6.514 16.108 -11.315 1.00 57.28 111 GLY A CA 1
ATOM 925 C C . GLY A 1 111 ? -5.564 15.649 -12.426 1.00 57.28 111 GLY A C 1
ATOM 926 O O . GLY A 1 111 ? -4.711 16.452 -12.799 1.00 57.28 111 GLY A O 1
ATOM 927 N N . ASP A 1 112 ? -5.702 14.418 -12.933 1.00 44.69 112 ASP A N 1
ATOM 928 C CA . ASP A 1 112 ? -4.943 13.878 -14.081 1.00 44.69 112 ASP A CA 1
ATOM 929 C C . ASP A 1 112 ? -5.813 13.777 -15.348 1.00 44.69 112 ASP A C 1
ATOM 931 O O . ASP A 1 112 ? -6.885 13.126 -15.294 1.00 44.69 112 ASP A O 1
#

Secondary structure (DSSP, 8-state):
---------EEE-TTSSEEEEEETTEEEEEEHHHHHHHHTTS-S----EEEESS--TT-TTSTTEEEEEETTTTEEEEEEEEETTEEEETTT--EE-HHHHHHHHHHHHH--